Protein AF-A0A7Y2BRD1-F1 (afdb_monomer_lite)

Secondary structure (DSSP, 8-state):
-PPPPHHHHHHHHHT--SHHHHHHHHHHHHHHHHIIIIIIS---HHHHHHHHHHHH---TTS-B--TT-TT-HHHHHHHHTT---B-

Structure (mmCIF, N/CA/C/O backbone):
data_AF-A0A7Y2BRD1-F1
#
_entry.id   AF-A0A7Y2BRD1-F1
#
loop_
_atom_site.group_PDB
_atom_site.id
_atom_site.type_symbol
_atom_site.label_atom_id
_atom_site.label_alt_id
_atom_site.label_comp_id
_atom_site.label_asym_id
_atom_site.label_entity_id
_atom_site.label_seq_id
_atom_site.pdbx_PDB_ins_code
_atom_site.Cartn_x
_atom_site.Cartn_y
_atom_site.Cartn_z
_atom_site.occupancy
_atom_site.B_iso_or_equiv
_atom_site.auth_seq_id
_atom_site.auth_comp_id
_atom_site.auth_asym_id
_atom_site.auth_atom_id
_atom_site.pdbx_PDB_model_num
ATOM 1 N N . MET A 1 1 ? 7.161 -14.904 -25.360 1.00 50.59 1 MET A N 1
ATOM 2 C CA . MET A 1 1 ? 8.198 -14.266 -24.518 1.00 50.59 1 MET A CA 1
ATOM 3 C C . MET A 1 1 ? 7.742 -14.362 -23.073 1.00 50.59 1 MET A C 1
ATOM 5 O O . MET A 1 1 ? 6.567 -14.131 -22.826 1.00 50.59 1 MET A O 1
ATOM 9 N N . THR A 1 2 ? 8.609 -14.779 -22.152 1.00 66.88 2 THR A N 1
ATOM 10 C CA . THR A 1 2 ? 8.280 -14.901 -20.723 1.00 66.88 2 THR A CA 1
ATOM 11 C C . THR A 1 2 ? 8.384 -13.545 -20.029 1.00 66.88 2 THR A C 1
ATOM 13 O O . THR A 1 2 ? 9.330 -12.796 -20.262 1.00 66.88 2 THR A O 1
ATOM 16 N N . ARG A 1 3 ? 7.396 -13.245 -19.188 1.00 76.94 3 ARG A N 1
ATOM 17 C CA . ARG A 1 3 ? 7.301 -12.047 -18.348 1.00 76.94 3 ARG A CA 1
ATOM 18 C C . ARG A 1 3 ? 8.567 -11.861 -17.481 1.00 76.94 3 ARG A C 1
ATOM 20 O O . ARG A 1 3 ? 9.022 -12.856 -16.914 1.00 76.94 3 ARG A O 1
ATOM 27 N N . PRO A 1 4 ? 9.119 -10.637 -17.335 1.00 87.94 4 PRO A N 1
ATOM 28 C CA . PRO A 1 4 ? 10.246 -10.391 -16.435 1.00 87.94 4 PRO A CA 1
ATOM 29 C C . PRO A 1 4 ? 9.887 -10.687 -14.965 1.00 87.94 4 PRO A C 1
ATOM 31 O O . PRO A 1 4 ? 8.752 -10.391 -14.557 1.00 87.94 4 PRO A O 1
ATOM 34 N N . PRO A 1 5 ? 10.832 -11.211 -14.161 1.00 94.19 5 PRO A N 1
ATOM 35 C CA . PRO A 1 5 ? 10.673 -11.378 -12.716 1.00 94.19 5 PRO A CA 1
ATOM 36 C C . PRO A 1 5 ? 10.258 -10.087 -11.993 1.00 94.19 5 PRO A C 1
ATOM 38 O O . PRO A 1 5 ? 10.562 -8.979 -12.442 1.00 94.19 5 PRO A O 1
ATOM 41 N N . ALA A 1 6 ? 9.554 -10.232 -10.868 1.00 95.00 6 ALA A N 1
ATOM 42 C CA . ALA A 1 6 ? 8.991 -9.112 -10.110 1.00 95.00 6 ALA A CA 1
ATOM 43 C C . ALA A 1 6 ? 10.062 -8.113 -9.630 1.00 95.00 6 ALA A C 1
ATOM 45 O O . ALA A 1 6 ? 9.889 -6.901 -9.758 1.00 95.00 6 ALA A O 1
ATOM 46 N N . ASP A 1 7 ? 11.203 -8.604 -9.144 1.00 95.69 7 ASP A N 1
ATOM 47 C CA . ASP A 1 7 ? 12.336 -7.782 -8.707 1.00 95.69 7 ASP A CA 1
ATOM 48 C C . ASP A 1 7 ? 12.927 -6.965 -9.864 1.00 95.69 7 ASP A C 1
ATOM 50 O O . ASP A 1 7 ? 13.228 -5.780 -9.699 1.00 95.69 7 ASP A O 1
ATOM 54 N N . GLN A 1 8 ? 13.019 -7.554 -11.058 1.00 95.94 8 GLN A N 1
ATOM 55 C CA . GLN A 1 8 ? 13.498 -6.853 -12.245 1.00 95.94 8 GLN A CA 1
ATOM 56 C C . GLN A 1 8 ? 12.550 -5.721 -12.659 1.00 95.94 8 GLN A C 1
ATOM 58 O O . GLN A 1 8 ? 13.025 -4.641 -13.015 1.00 95.94 8 GLN A O 1
ATOM 63 N N . ARG A 1 9 ? 11.227 -5.917 -12.568 1.00 95.06 9 ARG A N 1
ATOM 64 C CA . ARG A 1 9 ? 10.257 -4.847 -12.870 1.00 95.06 9 ARG A CA 1
ATOM 65 C C . ARG A 1 9 ? 10.352 -3.687 -11.888 1.00 95.06 9 ARG A C 1
ATOM 67 O O . ARG A 1 9 ? 10.296 -2.535 -12.309 1.00 95.06 9 ARG A O 1
ATOM 74 N N . VAL A 1 10 ? 10.605 -3.967 -10.608 1.00 95.50 10 VAL A N 1
ATOM 75 C CA . VAL A 1 10 ? 10.889 -2.920 -9.614 1.00 95.50 10 VAL A CA 1
ATOM 76 C C . VAL A 1 10 ? 12.138 -2.120 -9.996 1.00 95.50 10 VAL A C 1
ATOM 78 O O . VAL A 1 10 ? 12.122 -0.893 -9.914 1.00 95.50 10 VAL A O 1
ATOM 81 N N . GLN A 1 11 ? 13.217 -2.775 -10.440 1.00 96.62 11 GLN A N 1
ATOM 82 C CA . GLN A 1 11 ? 14.415 -2.047 -10.883 1.00 96.62 11 GLN A CA 1
ATOM 83 C C . GLN A 1 11 ? 14.158 -1.223 -12.150 1.00 96.62 11 GLN A C 1
ATOM 85 O O . GLN A 1 11 ? 14.616 -0.086 -12.235 1.00 96.62 11 GLN A O 1
ATOM 90 N N . GLN A 1 12 ? 13.388 -1.752 -13.106 1.00 95.88 12 GLN A N 1
ATOM 91 C CA . GLN A 1 12 ? 12.991 -1.018 -14.312 1.00 95.88 12 GLN A CA 1
ATOM 92 C C . GLN A 1 12 ? 12.166 0.227 -13.971 1.00 95.88 12 GLN A C 1
ATOM 94 O O . GLN A 1 12 ? 12.443 1.301 -14.498 1.00 95.88 12 GLN A O 1
ATOM 99 N N . ALA A 1 13 ? 11.224 0.116 -13.031 1.00 95.75 13 ALA A N 1
ATOM 100 C CA . ALA A 1 13 ? 10.407 1.239 -12.579 1.00 95.75 13 ALA A CA 1
ATOM 101 C C . ALA A 1 13 ? 11.240 2.398 -11.998 1.00 95.75 13 ALA A C 1
ATOM 103 O O . ALA A 1 13 ? 10.862 3.559 -12.138 1.00 95.75 13 ALA A O 1
ATOM 104 N N . ARG A 1 14 ? 12.382 2.102 -11.359 1.00 95.56 14 ARG A N 1
ATOM 105 C CA . ARG A 1 14 ? 13.254 3.100 -10.708 1.00 95.56 14 ARG A CA 1
ATOM 106 C C . ARG A 1 14 ? 14.081 3.940 -11.675 1.00 95.56 14 ARG A C 1
ATOM 108 O O . ARG A 1 14 ? 14.581 4.985 -11.271 1.00 95.56 14 ARG A O 1
ATOM 115 N N . VAL A 1 15 ? 14.261 3.477 -12.910 1.00 97.38 15 VAL A N 1
ATOM 116 C CA . VAL A 1 15 ? 15.099 4.154 -13.912 1.00 97.38 15 VAL A CA 1
ATOM 117 C C . VAL A 1 15 ? 14.290 4.879 -14.986 1.00 97.38 15 VAL A C 1
ATOM 119 O O . VAL A 1 15 ? 14.893 5.480 -15.872 1.00 97.38 15 VAL A O 1
ATOM 122 N N . LEU A 1 16 ? 12.954 4.858 -14.912 1.00 97.56 16 LEU A N 1
ATOM 123 C CA . LEU A 1 16 ? 12.083 5.597 -15.832 1.00 97.56 16 LEU A CA 1
ATOM 124 C C . LEU A 1 16 ? 12.339 7.106 -15.716 1.00 97.56 16 LEU A C 1
ATOM 126 O O . LEU A 1 16 ? 12.483 7.633 -14.614 1.00 97.56 16 LEU A O 1
ATOM 130 N N . GLN A 1 17 ? 12.395 7.797 -16.853 1.00 97.38 17 GLN A N 1
ATOM 131 C CA . GLN A 1 17 ? 12.831 9.197 -16.930 1.00 97.38 17 GLN A CA 1
ATOM 132 C C . GLN A 1 17 ? 11.692 10.167 -17.260 1.00 97.38 17 GLN A C 1
ATOM 134 O O . GLN A 1 17 ? 11.875 11.382 -17.188 1.00 97.38 17 GLN A O 1
ATOM 139 N N . SER A 1 18 ? 10.508 9.665 -17.625 1.00 97.88 18 SER A N 1
ATOM 140 C CA . SER A 1 18 ? 9.373 10.510 -17.998 1.00 97.88 18 SER A CA 1
ATOM 141 C C . SER A 1 18 ? 8.024 9.974 -17.520 1.00 97.88 18 SER A C 1
ATOM 143 O O . SER A 1 18 ? 7.836 8.783 -17.264 1.00 97.88 18 SER A O 1
ATOM 145 N N . ALA A 1 19 ? 7.040 10.872 -17.442 1.00 97.75 19 ALA A N 1
ATOM 146 C CA . ALA A 1 19 ? 5.667 10.513 -17.101 1.00 97.75 19 ALA A CA 1
ATOM 147 C C . ALA A 1 19 ? 4.992 9.637 -18.175 1.00 97.75 19 ALA A C 1
ATOM 149 O O . ALA A 1 19 ? 4.065 8.893 -17.857 1.00 97.75 19 ALA A O 1
ATOM 150 N N . ASP A 1 20 ? 5.407 9.736 -19.442 1.00 98.06 20 ASP A N 1
ATOM 151 C CA . ASP A 1 20 ? 4.909 8.871 -20.519 1.00 98.06 20 ASP A CA 1
ATOM 152 C C . ASP A 1 20 ? 5.452 7.445 -20.383 1.00 98.06 20 ASP A C 1
ATOM 154 O O . ASP A 1 20 ? 4.671 6.492 -20.437 1.00 98.06 20 ASP A O 1
ATOM 158 N N . GLU A 1 21 ? 6.754 7.302 -20.114 1.00 97.62 21 GLU A N 1
ATOM 159 C CA . GLU A 1 21 ? 7.387 6.009 -19.823 1.00 97.62 21 GLU A CA 1
ATOM 160 C C . GLU A 1 21 ? 6.756 5.343 -18.601 1.00 97.62 21 GLU A C 1
ATOM 162 O O . GLU A 1 21 ? 6.355 4.183 -18.675 1.00 97.62 21 GLU A O 1
ATOM 167 N N . ALA A 1 22 ? 6.587 6.092 -17.504 1.00 96.88 22 ALA A N 1
ATOM 168 C CA . ALA A 1 22 ? 5.913 5.608 -16.303 1.00 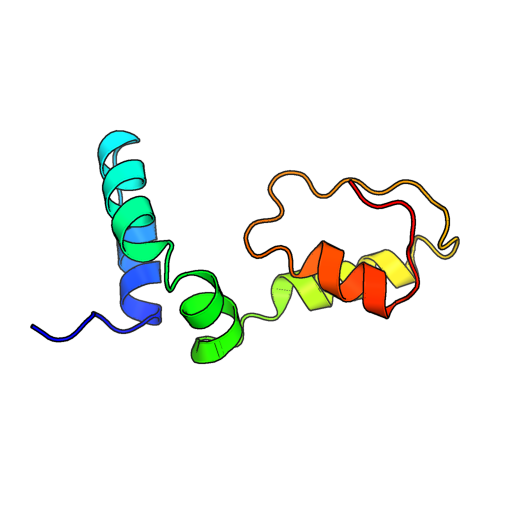96.88 22 ALA A CA 1
ATOM 169 C C . ALA A 1 22 ? 4.495 5.115 -16.606 1.00 96.88 22 ALA A C 1
ATOM 171 O O . ALA A 1 22 ? 4.135 4.000 -16.233 1.00 96.88 22 ALA A O 1
ATOM 172 N N . ARG A 1 23 ? 3.692 5.901 -17.330 1.00 97.31 23 ARG A N 1
ATOM 173 C CA . ARG A 1 23 ? 2.317 5.509 -17.670 1.00 97.31 23 ARG A CA 1
ATOM 174 C C . ARG A 1 23 ? 2.256 4.268 -18.553 1.00 97.31 23 ARG A C 1
ATOM 176 O O . ARG A 1 23 ? 1.351 3.461 -18.365 1.00 97.31 23 ARG A O 1
ATOM 183 N N . ALA A 1 24 ? 3.154 4.126 -19.526 1.00 96.75 24 ALA A N 1
ATOM 184 C CA . ALA A 1 24 ? 3.209 2.936 -20.370 1.00 96.75 24 ALA A CA 1
ATOM 185 C C . ALA A 1 24 ? 3.628 1.704 -19.559 1.00 96.75 24 ALA A C 1
ATOM 187 O O . ALA A 1 24 ? 2.909 0.710 -19.549 1.00 96.75 24 ALA A O 1
ATOM 188 N N . PHE A 1 25 ? 4.717 1.818 -18.800 1.00 96.62 25 PHE A N 1
ATOM 189 C CA . PHE A 1 25 ? 5.249 0.728 -17.992 1.00 96.62 25 PHE A CA 1
ATOM 190 C C . PHE A 1 25 ? 4.246 0.234 -16.943 1.00 96.62 25 PHE A C 1
ATOM 192 O O . PHE A 1 25 ? 3.975 -0.962 -16.851 1.00 96.62 25 PHE A O 1
ATOM 199 N N . TYR A 1 26 ? 3.644 1.148 -16.176 1.00 95.00 26 TYR A N 1
ATOM 200 C CA . TYR A 1 26 ? 2.667 0.767 -15.158 1.00 95.00 26 TYR A CA 1
ATOM 201 C C . TYR A 1 26 ? 1.347 0.274 -15.753 1.00 95.00 26 TYR A C 1
ATOM 203 O O . TYR A 1 26 ? 0.716 -0.566 -15.125 1.00 95.00 26 TYR A O 1
ATOM 211 N N . ARG A 1 27 ? 0.936 0.711 -16.955 1.00 95.75 27 ARG A N 1
ATOM 212 C CA . ARG A 1 27 ? -0.220 0.100 -17.643 1.00 95.75 27 ARG A CA 1
ATOM 213 C C . ARG A 1 27 ? 0.003 -1.383 -17.906 1.00 95.75 27 ARG A C 1
ATOM 215 O O . ARG A 1 27 ? -0.897 -2.174 -17.647 1.00 95.75 27 ARG A O 1
ATOM 222 N N . ASP A 1 28 ? 1.187 -1.739 -18.390 1.00 95.12 28 ASP A N 1
ATOM 223 C CA . ASP A 1 28 ? 1.515 -3.124 -18.727 1.00 95.12 28 ASP A CA 1
ATOM 224 C C . ASP A 1 28 ? 1.717 -3.981 -17.471 1.00 95.12 28 ASP A C 1
ATOM 226 O O . ASP A 1 28 ? 1.432 -5.177 -17.471 1.00 95.12 28 ASP A O 1
ATOM 230 N N . TRP A 1 29 ? 2.190 -3.373 -16.381 1.00 95.25 29 TRP A N 1
ATOM 231 C CA . TRP A 1 29 ? 2.418 -4.071 -15.118 1.00 95.25 29 TRP A CA 1
ATOM 232 C C . TRP A 1 29 ? 1.175 -4.152 -14.218 1.00 95.25 29 TRP A C 1
ATOM 234 O O . TRP A 1 29 ? 1.099 -5.045 -13.380 1.00 95.25 29 TRP A O 1
ATOM 244 N N . ALA A 1 30 ? 0.188 -3.267 -14.387 1.00 94.19 30 ALA A N 1
ATOM 245 C CA . ALA A 1 30 ? -0.921 -3.088 -13.444 1.00 94.19 30 ALA A CA 1
ATOM 246 C C . ALA A 1 30 ? -1.656 -4.386 -13.077 1.00 94.19 30 ALA A C 1
ATOM 248 O O . ALA A 1 30 ? -1.963 -4.589 -11.908 1.00 94.19 30 ALA A O 1
ATOM 249 N N . ALA A 1 31 ? -1.903 -5.269 -14.050 1.00 94.06 31 ALA A N 1
ATOM 250 C CA . ALA A 1 31 ? -2.646 -6.514 -13.829 1.00 94.06 31 ALA A CA 1
ATOM 251 C C . ALA A 1 31 ? -1.963 -7.469 -12.836 1.00 94.06 31 ALA A C 1
ATOM 253 O O . ALA A 1 31 ? -2.640 -8.251 -12.175 1.00 94.06 31 ALA A O 1
ATOM 254 N N . ASP A 1 32 ? -0.639 -7.382 -12.723 1.00 94.38 32 ASP A N 1
ATOM 255 C CA . ASP A 1 32 ? 0.162 -8.256 -11.875 1.00 94.38 32 ASP A CA 1
ATOM 256 C C . ASP A 1 32 ? 0.808 -7.521 -10.700 1.00 94.38 32 ASP A C 1
ATOM 258 O O . ASP A 1 32 ? 1.492 -8.148 -9.896 1.00 94.38 32 ASP A O 1
ATOM 262 N N . TYR A 1 33 ? 0.677 -6.195 -10.632 1.00 94.44 33 TYR A N 1
ATOM 263 C CA . TYR A 1 33 ? 1.456 -5.364 -9.718 1.00 94.44 33 TYR A CA 1
ATOM 264 C C . TYR A 1 33 ? 1.258 -5.790 -8.260 1.00 94.44 33 TYR A C 1
ATOM 266 O O . TYR A 1 33 ? 2.232 -6.046 -7.555 1.00 94.44 33 TYR A O 1
ATOM 274 N N . ASP A 1 34 ? 0.007 -5.944 -7.828 1.00 93.81 34 ASP A N 1
ATOM 275 C CA . ASP A 1 34 ? -0.312 -6.313 -6.448 1.00 93.81 34 ASP A CA 1
ATOM 276 C C . ASP A 1 34 ? 0.246 -7.697 -6.081 1.00 93.81 34 ASP A C 1
ATOM 278 O O . A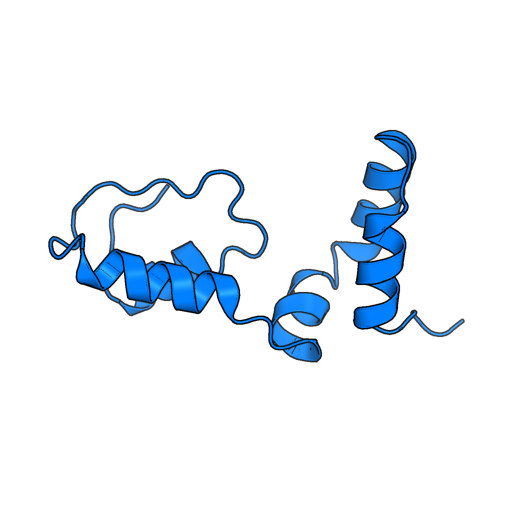SP A 1 34 ? 0.823 -7.861 -5.003 1.00 93.81 34 ASP A O 1
ATOM 282 N N . ASP A 1 35 ? 0.139 -8.681 -6.982 1.00 94.56 35 ASP A N 1
ATOM 283 C CA . ASP A 1 35 ? 0.698 -10.019 -6.759 1.00 94.56 35 ASP A CA 1
ATOM 284 C C . ASP A 1 35 ? 2.227 -10.007 -6.798 1.00 94.56 35 ASP A C 1
ATOM 286 O O . ASP A 1 35 ? 2.869 -10.608 -5.943 1.00 94.56 35 ASP A O 1
ATOM 290 N N . ASP A 1 36 ? 2.849 -9.275 -7.718 1.00 95.44 36 ASP A N 1
ATOM 291 C CA . ASP A 1 36 ? 4.303 -9.167 -7.780 1.00 95.44 36 ASP A CA 1
ATOM 292 C C . ASP A 1 36 ? 4.856 -8.520 -6.492 1.00 95.44 36 ASP A C 1
ATOM 294 O O . ASP A 1 36 ? 5.838 -9.011 -5.931 1.00 95.44 36 ASP A O 1
ATOM 298 N N . ILE A 1 37 ? 4.211 -7.470 -5.972 1.00 94.81 37 ILE A N 1
ATOM 299 C CA . ILE A 1 37 ? 4.654 -6.751 -4.768 1.00 94.81 37 ILE A CA 1
ATOM 300 C C . ILE A 1 37 ? 4.323 -7.517 -3.475 1.00 94.81 37 ILE A C 1
ATOM 302 O O . ILE A 1 37 ? 5.217 -7.792 -2.669 1.00 94.81 37 ILE A O 1
ATOM 306 N N . ALA A 1 38 ? 3.057 -7.865 -3.242 1.00 92.81 38 ALA A N 1
ATOM 307 C CA . ALA A 1 38 ? 2.613 -8.475 -1.986 1.00 92.81 38 ALA A CA 1
ATOM 308 C C . ALA A 1 38 ? 2.727 -10.008 -2.003 1.00 92.81 38 ALA A C 1
ATOM 310 O O . ALA A 1 38 ? 3.087 -10.630 -1.000 1.00 92.81 38 ALA A O 1
ATOM 311 N N . GLY A 1 39 ? 2.441 -10.631 -3.145 1.00 92.50 39 GLY A N 1
ATOM 312 C CA . GLY A 1 39 ? 2.450 -12.081 -3.327 1.00 92.50 39 GLY A CA 1
ATOM 313 C C . GLY A 1 39 ? 3.853 -12.650 -3.529 1.00 92.50 39 GLY A C 1
ATOM 314 O O . GLY A 1 39 ? 4.270 -13.524 -2.769 1.00 92.50 39 GLY A O 1
ATOM 315 N N . THR A 1 40 ? 4.598 -12.154 -4.512 1.00 94.56 40 THR A N 1
ATOM 316 C CA . THR A 1 40 ? 5.901 -12.688 -4.926 1.00 94.56 40 THR A CA 1
ATOM 317 C C . THR A 1 40 ? 7.032 -12.109 -4.086 1.00 94.56 40 THR A C 1
ATOM 319 O O . THR A 1 40 ? 7.796 -12.861 -3.483 1.00 94.56 40 THR A O 1
ATOM 322 N N . LEU A 1 41 ? 7.128 -10.780 -4.001 1.00 95.25 41 LEU A N 1
ATOM 323 C CA . LEU A 1 41 ? 8.188 -10.103 -3.246 1.00 95.25 41 LEU A CA 1
ATOM 324 C C . LEU A 1 41 ? 7.923 -10.045 -1.738 1.00 95.25 41 LEU A C 1
ATOM 326 O O . LEU A 1 41 ? 8.820 -9.667 -0.986 1.00 95.25 41 LEU A O 1
ATOM 330 N N . LYS A 1 42 ? 6.721 -10.435 -1.290 1.00 93.94 42 LYS A N 1
ATOM 331 C CA . LYS A 1 42 ? 6.326 -10.463 0.128 1.00 93.94 42 LYS A CA 1
ATOM 332 C C . LYS A 1 42 ? 6.575 -9.127 0.835 1.00 93.94 42 LYS A C 1
ATOM 334 O O . LYS A 1 42 ? 7.003 -9.103 1.986 1.00 93.94 42 LYS A O 1
ATOM 339 N N . PHE A 1 43 ? 6.324 -8.010 0.152 1.00 92.12 43 PHE A N 1
ATOM 340 C CA . PHE A 1 43 ? 6.487 -6.685 0.742 1.00 92.12 43 PHE A CA 1
ATOM 341 C C . PHE A 1 43 ? 5.538 -6.495 1.938 1.00 92.12 43 PHE A C 1
ATOM 343 O O . PHE A 1 43 ? 4.322 -6.602 1.792 1.00 92.12 43 PHE A O 1
ATOM 350 N N . THR A 1 44 ? 6.090 -6.181 3.115 1.00 93.31 44 THR A N 1
ATOM 351 C CA . THR A 1 44 ? 5.323 -6.042 4.369 1.00 93.31 44 THR A CA 1
ATOM 352 C C . THR A 1 44 ? 5.120 -4.599 4.822 1.00 93.31 44 THR A C 1
ATOM 354 O O . THR A 1 44 ? 4.376 -4.368 5.770 1.00 93.31 44 THR A O 1
ATOM 357 N N . GLY A 1 45 ? 5.724 -3.614 4.146 1.00 93.56 45 GLY A N 1
ATOM 358 C CA . GLY A 1 45 ? 5.798 -2.242 4.659 1.00 93.56 45 GLY A CA 1
ATOM 359 C C . GLY A 1 45 ? 4.439 -1.621 4.996 1.00 93.56 45 GLY A C 1
ATOM 360 O O . GLY A 1 45 ? 4.306 -0.993 6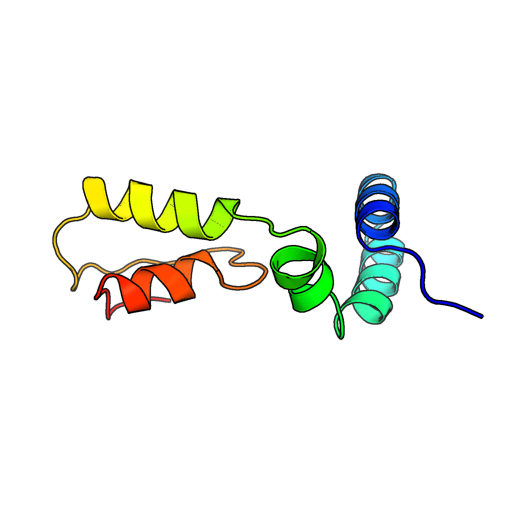.040 1.00 93.56 45 GLY A O 1
ATOM 361 N N . GLY A 1 46 ? 3.407 -1.849 4.174 1.00 94.94 46 GLY A N 1
ATOM 362 C CA . GLY A 1 46 ? 2.055 -1.344 4.459 1.00 94.94 46 GLY A CA 1
ATOM 363 C C . GLY A 1 46 ? 1.418 -1.969 5.707 1.00 94.94 46 GLY A C 1
ATOM 364 O O . GLY A 1 46 ? 0.807 -1.272 6.514 1.00 94.94 46 GLY A O 1
ATOM 365 N N . VAL A 1 47 ? 1.623 -3.272 5.912 1.00 96.69 47 VAL A N 1
ATOM 366 C CA . VAL A 1 47 ? 1.143 -3.999 7.099 1.00 96.69 47 VAL A CA 1
ATOM 367 C C . VAL A 1 47 ? 1.855 -3.497 8.356 1.00 96.69 47 VAL A C 1
ATOM 369 O O . VAL A 1 47 ? 1.220 -3.230 9.376 1.00 96.69 47 VAL A O 1
ATOM 372 N N . ASP A 1 48 ? 3.174 -3.325 8.279 1.00 97.69 48 ASP A N 1
ATOM 373 C CA . ASP A 1 48 ? 3.976 -2.852 9.406 1.00 97.69 48 ASP A CA 1
ATOM 374 C C . ASP A 1 48 ? 3.591 -1.414 9.797 1.00 97.69 48 ASP A C 1
ATOM 376 O O . ASP A 1 48 ? 3.407 -1.126 10.981 1.00 97.69 48 ASP A O 1
ATOM 380 N N . ILE A 1 49 ? 3.355 -0.537 8.813 1.00 96.88 49 ILE A N 1
ATOM 381 C CA . ILE A 1 49 ? 2.851 0.828 9.033 1.00 96.88 49 ILE A CA 1
ATOM 382 C C . ILE A 1 49 ? 1.487 0.811 9.732 1.00 96.88 49 ILE A C 1
ATOM 384 O O . ILE A 1 49 ? 1.309 1.523 10.722 1.00 96.88 49 ILE A O 1
ATOM 388 N N . ALA A 1 50 ? 0.536 -0.009 9.273 1.00 97.94 50 ALA A N 1
ATOM 389 C CA . ALA A 1 50 ? -0.785 -0.114 9.899 1.00 97.94 50 ALA A CA 1
ATOM 390 C C . ALA A 1 50 ? -0.690 -0.551 11.371 1.00 97.94 50 ALA A C 1
ATOM 392 O O . ALA A 1 50 ? -1.341 0.025 12.246 1.00 97.94 50 ALA A O 1
ATOM 393 N N . ARG A 1 51 ? 0.179 -1.523 11.671 1.00 98.19 51 ARG A N 1
ATOM 394 C CA . ARG A 1 51 ? 0.426 -1.992 13.043 1.00 98.19 51 ARG A CA 1
ATOM 395 C C . ARG A 1 51 ? 1.082 -0.933 13.916 1.00 98.19 51 ARG A C 1
ATOM 397 O O . ARG A 1 51 ? 0.727 -0.821 15.086 1.00 98.19 51 ARG A O 1
ATOM 404 N N . MET A 1 52 ? 2.015 -0.156 13.370 1.00 98.19 52 MET A N 1
ATOM 405 C CA . MET A 1 52 ? 2.626 0.969 14.080 1.00 98.19 52 MET A CA 1
ATOM 406 C C . MET A 1 52 ? 1.601 2.067 14.371 1.00 98.19 52 MET A C 1
ATOM 408 O O . MET A 1 52 ? 1.525 2.544 15.502 1.00 98.19 52 MET A O 1
ATOM 412 N N . LEU A 1 53 ? 0.765 2.426 13.392 1.00 97.94 53 LEU A N 1
ATOM 413 C CA . LEU A 1 53 ? -0.320 3.390 13.587 1.00 97.94 53 LEU A CA 1
ATOM 414 C C . LEU A 1 53 ? -1.260 2.932 14.704 1.00 97.94 53 LEU A C 1
ATOM 416 O O . LEU A 1 53 ? -1.625 3.728 15.570 1.00 97.94 53 LEU A O 1
ATOM 420 N N . ALA A 1 54 ? -1.589 1.639 14.741 1.00 98.00 54 ALA A N 1
ATOM 421 C CA . ALA A 1 54 ? -2.500 1.087 15.733 1.00 98.00 54 ALA A CA 1
ATOM 422 C C . ALA A 1 54 ? -1.987 1.128 17.180 1.00 98.00 54 ALA A C 1
ATOM 424 O O . ALA A 1 54 ? -2.788 1.029 18.112 1.00 98.00 54 ALA A O 1
ATOM 425 N N . GLN A 1 55 ? -0.679 1.306 17.379 1.00 98.06 55 GLN A N 1
ATOM 426 C CA . GLN A 1 55 ? -0.094 1.537 18.703 1.00 98.06 55 GLN A CA 1
ATOM 427 C C . GLN A 1 55 ? -0.354 2.965 19.203 1.00 98.06 55 GLN A C 1
ATOM 429 O O . GLN A 1 55 ? -0.442 3.178 20.410 1.00 98.06 55 GLN A O 1
ATOM 434 N N . GLY A 1 56 ? -0.468 3.937 18.292 1.00 97.50 56 GLY A N 1
ATOM 435 C CA . GLY A 1 56 ? -0.667 5.351 18.622 1.00 97.50 56 GLY A CA 1
ATOM 436 C C . GLY A 1 56 ? -2.125 5.813 18.569 1.00 97.50 56 GLY A C 1
ATOM 437 O O . GLY A 1 56 ? -2.534 6.637 19.382 1.00 97.50 56 GLY A O 1
ATOM 438 N N . VAL A 1 57 ? -2.921 5.283 17.639 1.00 97.75 57 VAL A N 1
ATOM 439 C CA . VAL A 1 57 ? -4.325 5.673 17.431 1.00 97.75 57 VAL A CA 1
ATOM 440 C C . VAL A 1 57 ? -5.229 4.577 17.975 1.00 97.75 57 VAL A C 1
ATOM 442 O O . VAL A 1 57 ? -5.670 3.706 17.240 1.00 97.75 57 VAL A O 1
ATOM 445 N N . THR A 1 58 ? -5.475 4.547 19.279 1.00 97.06 58 THR A N 1
ATOM 446 C CA . THR A 1 58 ? -6.188 3.419 19.907 1.00 97.06 58 THR A CA 1
ATOM 447 C C . THR A 1 58 ? -7.696 3.412 19.642 1.00 97.06 58 THR A C 1
ATOM 449 O O . THR A 1 58 ? -8.298 2.337 19.628 1.00 97.06 58 THR A O 1
ATOM 452 N N . ASP A 1 59 ? -8.296 4.578 19.392 1.00 98.00 59 ASP A N 1
ATOM 453 C CA . ASP A 1 59 ? -9.696 4.706 18.983 1.00 98.00 59 ASP A CA 1
ATOM 454 C C . ASP A 1 59 ? -9.889 4.215 17.541 1.00 98.00 59 ASP A C 1
ATOM 456 O O . ASP A 1 59 ? -9.349 4.778 16.588 1.00 98.00 59 ASP A O 1
ATOM 460 N N . LYS A 1 60 ? -10.683 3.154 17.387 1.00 97.75 60 LYS A N 1
ATOM 461 C CA . LYS A 1 60 ? -10.921 2.485 16.103 1.00 97.75 60 LYS A CA 1
ATOM 462 C C . LYS A 1 60 ? -11.885 3.233 15.183 1.00 97.75 60 LYS A C 1
ATOM 464 O O . LYS A 1 60 ? -11.870 2.981 13.983 1.00 97.75 60 LYS A O 1
ATOM 469 N N . SER A 1 61 ? -12.644 4.183 15.730 1.00 97.69 61 SER A N 1
ATOM 470 C CA . SER A 1 61 ? -13.579 5.031 14.979 1.00 97.69 61 SER A CA 1
ATOM 471 C C . SER A 1 61 ? -12.944 6.315 14.430 1.00 97.69 61 SER A C 1
ATOM 473 O O . SER A 1 61 ? -13.577 7.075 13.685 1.00 97.69 61 SER A O 1
ATOM 475 N N . SER A 1 62 ? -11.680 6.568 14.788 1.00 97.94 62 SER A N 1
ATOM 476 C CA . SER A 1 62 ? -10.911 7.710 14.303 1.00 97.94 62 SER A CA 1
ATOM 477 C C . SER A 1 62 ? -10.823 7.702 12.777 1.00 97.94 62 SER A 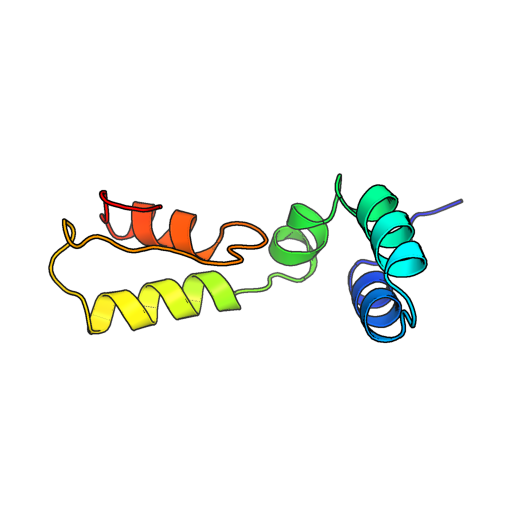C 1
ATOM 479 O O . SER A 1 62 ? -10.521 6.678 12.167 1.00 97.94 62 SER A O 1
ATOM 481 N N . ARG A 1 63 ? -11.064 8.866 12.161 1.00 97.75 63 ARG A N 1
ATOM 482 C CA . ARG A 1 63 ? -10.985 9.030 10.706 1.00 97.75 63 ARG A CA 1
ATOM 483 C C . ARG A 1 63 ? -9.533 8.979 10.241 1.00 97.75 63 ARG A C 1
ATOM 485 O O . ARG A 1 63 ? -8.725 9.805 10.667 1.00 97.75 63 ARG A O 1
ATOM 492 N N . ILE A 1 64 ? -9.226 8.052 9.340 1.00 97.62 64 ILE A N 1
ATOM 493 C CA . ILE A 1 64 ? -7.891 7.857 8.763 1.00 97.62 64 ILE A CA 1
ATOM 494 C C . ILE A 1 64 ? -8.002 7.942 7.242 1.00 97.62 64 ILE A C 1
ATOM 496 O O . ILE A 1 64 ? -8.915 7.362 6.665 1.00 97.62 64 ILE A O 1
ATOM 500 N N . VAL A 1 65 ? -7.066 8.650 6.607 1.00 96.75 65 VAL A N 1
ATOM 501 C CA . VAL A 1 65 ? -6.954 8.721 5.144 1.00 96.75 65 VAL A CA 1
ATOM 502 C C . VAL A 1 65 ? -5.589 8.205 4.691 1.00 96.75 65 VAL A C 1
ATOM 504 O O . VAL A 1 65 ? -4.563 8.664 5.202 1.00 96.75 65 VAL A O 1
ATOM 507 N N . ASP A 1 66 ? -5.567 7.267 3.743 1.00 95.62 66 ASP A N 1
ATOM 508 C CA . ASP A 1 66 ? -4.339 6.702 3.162 1.00 95.62 66 ASP A CA 1
ATOM 509 C C . ASP A 1 66 ? -4.058 7.298 1.772 1.00 95.62 66 ASP A C 1
ATOM 511 O O . ASP A 1 66 ? -4.453 6.786 0.720 1.00 95.62 66 ASP A O 1
ATOM 515 N N . LEU A 1 67 ? -3.381 8.449 1.768 1.00 94.75 67 LEU A N 1
ATOM 516 C CA . LEU A 1 67 ? -3.053 9.170 0.541 1.00 94.75 67 LEU A CA 1
ATOM 517 C C . LEU A 1 67 ? -1.935 8.459 -0.224 1.00 94.75 67 LEU A C 1
ATOM 519 O O . LEU A 1 67 ? -0.786 8.425 0.212 1.00 94.75 67 LEU A O 1
ATOM 523 N N . GLY A 1 68 ? -2.262 7.966 -1.419 1.00 89.94 68 GLY A N 1
ATOM 524 C CA . GLY A 1 68 ? -1.316 7.185 -2.215 1.00 89.94 68 GLY A CA 1
ATOM 525 C C . GLY A 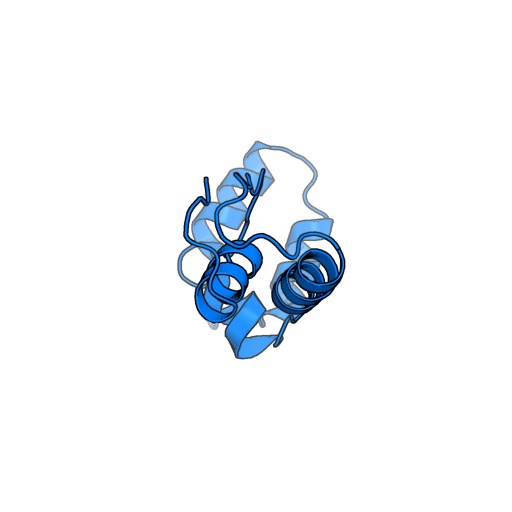1 68 ? -1.181 5.747 -1.713 1.00 89.94 68 GLY A C 1
ATOM 526 O O . GLY A 1 68 ? -0.083 5.199 -1.738 1.00 89.94 68 GLY A O 1
ATOM 527 N N . CYS A 1 69 ? -2.302 5.143 -1.311 1.00 90.94 69 CYS A N 1
ATOM 528 C CA . CYS A 1 69 ? -2.414 3.809 -0.713 1.00 90.94 69 CYS A CA 1
ATOM 529 C C . 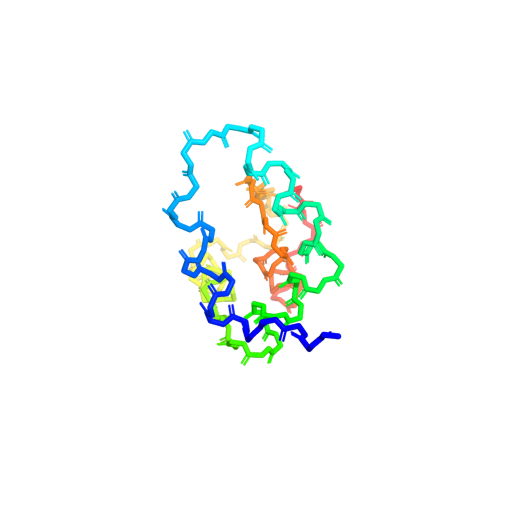CYS A 1 69 ? -1.772 2.650 -1.500 1.00 90.94 69 CYS A C 1
ATOM 531 O O . CYS A 1 69 ? -1.586 1.560 -0.955 1.00 90.94 69 CYS A O 1
ATOM 533 N N . GLY A 1 70 ? -1.409 2.855 -2.770 1.00 90.44 70 GLY A N 1
ATOM 534 C CA . GLY A 1 70 ? -0.726 1.858 -3.592 1.00 90.44 70 GLY A CA 1
ATOM 535 C C . GLY A 1 70 ? -1.547 0.573 -3.694 1.00 90.44 70 GLY A C 1
ATOM 536 O O . GLY A 1 70 ? -2.683 0.601 -4.150 1.00 90.44 70 GLY A O 1
ATOM 537 N N . THR A 1 71 ? -0.984 -0.542 -3.226 1.00 92.00 71 THR A N 1
ATOM 538 C CA . THR A 1 71 ? -1.649 -1.858 -3.174 1.00 92.00 71 THR A CA 1
ATOM 539 C C . THR A 1 71 ? -2.744 -1.959 -2.096 1.00 92.00 71 THR A C 1
ATOM 541 O O . THR A 1 71 ? -3.342 -3.016 -1.909 1.00 92.00 71 THR A O 1
ATOM 544 N N . GLY A 1 72 ? -2.982 -0.895 -1.322 1.00 94.00 72 GLY A N 1
ATOM 545 C CA . GLY A 1 72 ? -4.024 -0.832 -0.293 1.00 94.00 72 GLY A CA 1
ATOM 546 C C . GLY A 1 72 ? -3.723 -1.628 0.981 1.00 94.00 72 GLY A C 1
ATOM 547 O O . GLY A 1 72 ? -4.606 -1.789 1.823 1.00 94.00 72 GLY A O 1
ATOM 548 N N . LEU A 1 73 ? -2.492 -2.127 1.154 1.00 96.19 73 LEU A N 1
ATOM 549 C CA . LEU A 1 73 ? -2.121 -2.994 2.282 1.00 96.19 73 LEU A CA 1
ATOM 550 C C . LEU A 1 73 ? -2.309 -2.331 3.653 1.00 96.19 73 LEU A C 1
ATOM 552 O O . LEU A 1 73 ? -2.663 -3.022 4.606 1.00 96.19 73 LEU A O 1
ATOM 556 N N . VAL A 1 74 ? -2.096 -1.014 3.759 1.00 97.25 74 VAL A N 1
ATOM 557 C CA . VAL A 1 74 ? -2.312 -0.275 5.014 1.00 97.25 74 VAL A CA 1
ATOM 558 C C . VAL A 1 74 ? -3.791 -0.322 5.386 1.00 97.25 74 VAL A C 1
ATOM 560 O O . VAL A 1 74 ? -4.136 -0.806 6.460 1.00 97.25 74 VAL A O 1
ATOM 563 N N . GLY A 1 75 ? -4.677 0.119 4.487 1.00 96.88 75 GLY A N 1
ATOM 564 C CA . GLY A 1 75 ? -6.122 0.101 4.722 1.00 96.88 75 GLY A CA 1
ATOM 565 C C . GLY A 1 75 ? -6.669 -1.308 4.970 1.00 96.88 75 GLY A C 1
ATOM 566 O O . GLY A 1 75 ? -7.504 -1.498 5.855 1.00 96.88 75 GLY A O 1
ATOM 567 N N . ALA A 1 76 ? -6.169 -2.311 4.242 1.00 96.50 76 ALA A N 1
ATOM 568 C CA . ALA A 1 76 ? -6.538 -3.707 4.458 1.00 96.50 76 ALA A CA 1
ATOM 569 C C . ALA A 1 76 ? -6.178 -4.184 5.874 1.00 96.50 76 ALA A C 1
ATOM 571 O O . ALA A 1 76 ? -7.044 -4.722 6.562 1.00 96.50 76 ALA A O 1
ATOM 572 N N . GLU A 1 77 ? -4.949 -3.942 6.341 1.00 97.94 77 GLU A N 1
ATOM 573 C CA . GLU A 1 77 ? -4.533 -4.323 7.697 1.00 97.94 77 GLU A CA 1
ATOM 574 C C . GLU A 1 77 ? -5.228 -3.473 8.773 1.00 97.94 77 GLU A C 1
ATOM 576 O O . GLU A 1 77 ? -5.608 -3.987 9.819 1.00 97.94 77 GLU A O 1
ATOM 581 N N . LEU A 1 78 ? -5.498 -2.188 8.536 1.00 98.44 78 LEU A N 1
ATOM 582 C CA . LEU A 1 78 ? -6.296 -1.391 9.475 1.00 98.44 78 LEU A CA 1
ATOM 583 C C . LEU A 1 78 ? -7.708 -1.975 9.650 1.00 98.44 78 LEU A C 1
ATOM 585 O O . LEU A 1 78 ? -8.194 -2.064 10.778 1.00 98.44 78 LEU A O 1
ATOM 589 N N . LYS A 1 79 ? -8.346 -2.477 8.585 1.00 97.75 79 LYS A N 1
ATOM 590 C CA . LYS A 1 79 ? -9.625 -3.195 8.723 1.00 97.75 79 LYS A CA 1
ATOM 591 C C . LYS A 1 79 ? -9.496 -4.465 9.565 1.00 97.75 79 LYS A C 1
ATOM 593 O O . LYS A 1 79 ? -10.370 -4.719 10.391 1.00 97.75 79 LYS A O 1
ATOM 598 N N . THR A 1 80 ? -8.424 -5.250 9.408 1.00 98.19 80 THR A N 1
ATOM 599 C CA . THR A 1 80 ? -8.211 -6.451 10.247 1.00 98.19 80 THR A CA 1
ATOM 600 C C . THR A 1 80 ? -7.973 -6.089 11.717 1.00 98.19 80 THR A C 1
ATOM 602 O O . THR A 1 80 ? -8.400 -6.819 12.609 1.00 98.19 80 THR A O 1
ATOM 605 N N . LEU A 1 81 ? -7.366 -4.926 11.975 1.00 98.06 81 LEU A N 1
ATOM 606 C CA . LEU A 1 81 ? -7.128 -4.357 13.306 1.00 98.06 81 LEU A CA 1
ATOM 607 C C . LEU A 1 81 ? -8.349 -3.626 13.903 1.00 98.06 81 LEU A C 1
ATOM 609 O O . LEU A 1 81 ? -8.248 -3.075 15.007 1.00 98.06 81 LEU A O 1
ATOM 613 N N . GLY A 1 82 ? -9.485 -3.627 13.197 1.00 98.12 82 GLY A N 1
ATOM 614 C CA . GLY A 1 82 ? -10.782 -3.156 13.680 1.00 98.12 82 GLY A CA 1
ATOM 615 C C . GLY A 1 82 ? -11.126 -1.698 13.376 1.00 98.12 82 GLY A C 1
ATOM 616 O O . GLY A 1 82 ? -12.123 -1.228 13.911 1.00 98.12 82 GLY A O 1
ATOM 617 N N . TYR A 1 83 ? -10.344 -0.982 12.559 1.00 98.44 83 TYR A N 1
ATOM 618 C CA . TYR A 1 83 ? -10.702 0.377 12.130 1.00 98.44 83 TYR A CA 1
ATOM 619 C C . TYR A 1 83 ? -11.811 0.347 11.076 1.00 98.44 83 TYR A C 1
ATOM 621 O O . TYR A 1 83 ? -11.757 -0.449 10.135 1.00 98.44 83 TYR A O 1
ATOM 629 N N . ASP A 1 84 ? -12.791 1.240 11.209 1.00 96.12 84 ASP A N 1
ATOM 630 C CA . ASP A 1 84 ? -13.997 1.268 10.370 1.00 96.12 84 ASP A CA 1
ATOM 631 C C . ASP A 1 84 ? -14.233 2.600 9.634 1.00 96.12 84 ASP A C 1
ATOM 633 O O . ASP A 1 84 ? -15.091 2.669 8.754 1.00 96.12 84 ASP A O 1
ATOM 637 N N . ASN A 1 85 ? -13.428 3.625 9.922 1.00 97.62 85 ASN A N 1
ATOM 638 C CA . ASN A 1 85 ? -13.535 4.967 9.351 1.00 97.62 85 ASN A CA 1
ATOM 639 C C . ASN A 1 85 ? -12.304 5.309 8.490 1.00 97.62 85 ASN A C 1
ATOM 641 O O . ASN A 1 85 ? -11.451 6.114 8.878 1.00 97.62 85 ASN A O 1
ATOM 645 N N . LEU A 1 86 ? -12.186 4.623 7.348 1.00 96.75 86 LEU A N 1
ATOM 646 C CA . LEU A 1 86 ? -11.034 4.683 6.441 1.00 96.75 86 LEU A CA 1
ATOM 647 C C . LEU A 1 86 ? -11.425 5.278 5.080 1.00 96.75 86 LEU A C 1
ATOM 649 O O . LEU A 1 86 ? -12.379 4.791 4.469 1.00 96.75 86 LEU A O 1
ATOM 653 N N . ASP A 1 87 ? -10.642 6.253 4.609 1.00 92.88 87 ASP A N 1
ATOM 654 C CA . ASP A 1 87 ? -10.703 6.864 3.268 1.00 92.88 87 ASP A CA 1
ATOM 655 C C . ASP A 1 87 ? -9.420 6.605 2.452 1.00 92.88 87 ASP A C 1
ATOM 657 O O . ASP A 1 87 ? -8.306 6.661 3.029 1.00 92.88 87 ASP A O 1
#

Radius of gyration: 15.74 Å; chains: 1; bounding box: 29×25×44 Å

pLDDT: mean 94.81, std 6.38, range [50.59, 98.44]

Sequence (87 aa):
MTRPPADQRVQQARVLQSADEARAFYRDWAADYDDDIAGTLKFTGGVDIARMLAQGVTDKSSRIVDLGCGTGLVGAELKTLGYDNLD

Foldseek 3Di:
DDDDQLVVLVVVCVPDDDPVSNVVSCVVCVVCNLCSQCVVVVPCVLLVVLVVVCVVCVDLADADEDVCCPSVSNVVNSVVVPRDRYD